Protein AF-A0A1H8WIX3-F1 (afdb_monomer)

Secondary structure (DSSP, 8-state):
--EEEEEEEEEETTEEEEEEEEEEEEEEEEESGGG-EEEEEEEEE---TT--SHHHHHHHHHHHHHHHHHHHHHHHH----S---HHHHHHHHHHHHHHHT-

Nearest PDB structures (foldseek):
  1jva-assembly1_A  TM=4.225E-01  e=2.138E-01  Saccharomyces cerevisiae
  1um2-assembly2_B  TM=3.196E-01  e=3.774E-01  Saccharomyces cerevisiae
  1jva-assembly2_B  TM=2.890E-01  e=4.561E-01  Saccharomyces cerevisiae
  7m30-assembly1_D  TM=4.919E-01  e=2.508E+00  Human betaherpesvirus 5
  5vod-assembly1_D  TM=4.509E-01  e=2.671E+00  Human herpesvirus 5 strain Merlin

Organism: NCBI:txid660520

Radius of gyration: 21.02 Å; Cα contacts (8 Å, |Δi|>4): 110; chains: 1; bounding box: 50×30×52 Å

Sequence (102 aa):
MSRDSARYDGELDGHSWTVEFPIYIDCTYQNGRYDDHGVARHGYAADAPFIDSSRDARYHYAKRFGIEASYRLSEQSIATTSTQNPVVRLLYVVVRLLLQNV

Solvent-accessible surface area (backbone atoms only — not comparable to full-atom values): 6216 Å² total; per-residue (Å²): 135,70,78,44,73,49,76,47,78,48,75,58,98,92,42,78,47,78,50,76,47,46,32,27,59,32,75,43,75,31,84,57,55,92,81,37,84,47,73,48,73,47,79,45,78,61,90,52,100,85,52,89,46,34,66,47,44,49,54,55,48,52,57,54,48,50,51,55,51,50,49,54,50,46,67,72,20,64,66,93,62,95,63,85,52,66,69,63,50,49,51,50,30,53,53,43,45,56,66,71,74,108

Foldseek 3Di:
DDFDKDWDWDADPNDIDIDIFTKAWDWDQPPCPVPDGGTDIDIATDDDPPCPHSVSSVVVVVVVVVVVVVVVLVVQLQDPDPDPDPVVSVVSSVVSSVVVVD

Mean predicted aligned error: 13.07 Å

Structure (mmCIF, N/CA/C/O backbone):
data_AF-A0A1H8WIX3-F1
#
_entry.id   AF-A0A1H8WIX3-F1
#
loop_
_atom_site.group_PDB
_atom_site.id
_atom_site.type_symbol
_atom_site.label_atom_id
_atom_site.label_alt_id
_atom_site.label_comp_id
_atom_site.label_asym_id
_atom_site.label_entity_id
_atom_site.label_seq_id
_atom_site.pdbx_PDB_ins_code
_atom_site.Cartn_x
_atom_site.Cartn_y
_atom_site.Cartn_z
_atom_site.occupancy
_atom_site.B_iso_or_equiv
_atom_site.auth_seq_id
_atom_site.auth_comp_id
_atom_site.auth_asym_id
_atom_site.auth_atom_id
_atom_site.pdbx_PDB_model_num
ATOM 1 N N . MET A 1 1 ? 8.548 -5.941 -20.953 1.00 46.47 1 MET A N 1
ATOM 2 C CA . MET A 1 1 ? 8.481 -5.600 -19.518 1.00 46.47 1 MET A CA 1
ATOM 3 C C . MET A 1 1 ? 9.634 -4.642 -19.260 1.00 46.47 1 MET A C 1
ATOM 5 O O . MET A 1 1 ? 10.767 -5.092 -19.336 1.00 46.47 1 MET A O 1
ATOM 9 N N . SER A 1 2 ? 9.378 -3.333 -19.141 1.00 54.53 2 SER A N 1
ATOM 10 C CA . SER A 1 2 ? 10.450 -2.342 -18.926 1.00 54.53 2 SER A CA 1
ATOM 11 C C . SER A 1 2 ? 10.698 -2.242 -17.428 1.00 54.53 2 SER A C 1
ATOM 13 O O . SER A 1 2 ? 9.834 -1.757 -16.698 1.00 54.53 2 SER A O 1
ATOM 15 N N . ARG A 1 3 ? 11.817 -2.798 -16.964 1.00 59.78 3 ARG A N 1
ATOM 16 C CA . ARG A 1 3 ? 12.361 -2.503 -15.639 1.00 59.78 3 ARG A CA 1
ATOM 17 C C . ARG A 1 3 ? 13.260 -1.295 -15.844 1.00 59.78 3 ARG A C 1
ATOM 19 O O . ARG A 1 3 ? 14.393 -1.455 -16.286 1.00 59.78 3 ARG A O 1
ATOM 26 N N . ASP A 1 4 ? 12.721 -0.114 -15.589 1.00 68.31 4 ASP A N 1
ATOM 27 C CA . ASP A 1 4 ? 13.489 1.121 -15.700 1.00 68.31 4 ASP A CA 1
ATOM 28 C C . ASP A 1 4 ? 14.138 1.401 -14.347 1.00 68.31 4 ASP A C 1
ATOM 30 O O . ASP A 1 4 ? 13.518 1.244 -13.297 1.00 68.31 4 ASP A O 1
ATOM 34 N N . SER A 1 5 ? 15.408 1.779 -14.346 1.00 72.81 5 SER A N 1
ATOM 35 C CA . SER A 1 5 ? 16.117 2.221 -13.146 1.00 72.81 5 SER A CA 1
ATOM 36 C C . SER A 1 5 ? 16.034 3.739 -13.057 1.00 72.81 5 SER A C 1
ATOM 38 O O . SER A 1 5 ? 16.441 4.431 -13.991 1.00 72.81 5 SER A O 1
ATOM 40 N N . ALA A 1 6 ? 15.522 4.262 -11.944 1.00 78.31 6 ALA A N 1
ATOM 41 C CA . ALA A 1 6 ? 15.613 5.685 -11.656 1.00 78.31 6 ALA A CA 1
ATOM 42 C C . ALA A 1 6 ? 16.850 5.969 -10.820 1.00 78.31 6 ALA A C 1
ATOM 44 O O . ALA A 1 6 ? 17.167 5.238 -9.882 1.00 78.31 6 ALA A O 1
ATOM 45 N N . ARG A 1 7 ? 17.509 7.070 -11.166 1.00 83.06 7 ARG A N 1
ATOM 46 C CA . ARG A 1 7 ? 18.612 7.648 -10.416 1.00 83.06 7 ARG A CA 1
ATOM 47 C C . ARG A 1 7 ? 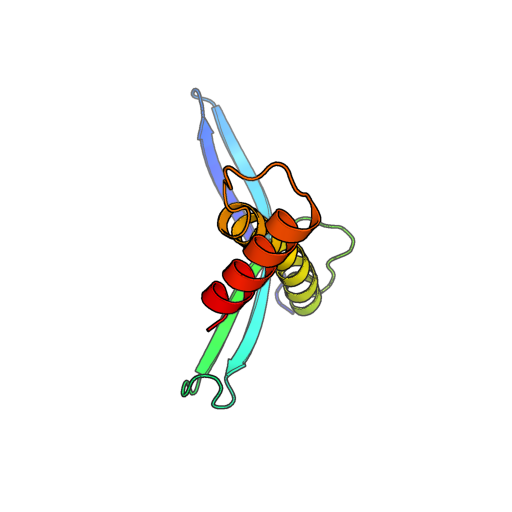18.134 8.947 -9.786 1.00 83.06 7 ARG A C 1
ATOM 49 O O . ARG A 1 7 ? 17.557 9.786 -10.476 1.00 83.06 7 ARG A O 1
ATOM 56 N N . TYR A 1 8 ? 18.369 9.094 -8.491 1.00 78.50 8 TYR A N 1
ATOM 57 C CA . TYR A 1 8 ? 18.104 10.316 -7.751 1.00 78.50 8 TYR A CA 1
ATOM 58 C C . TYR A 1 8 ? 19.399 10.803 -7.110 1.00 78.50 8 TYR A C 1
ATOM 60 O O . TYR A 1 8 ? 20.040 10.060 -6.366 1.00 78.50 8 TYR A O 1
ATOM 68 N N . ASP A 1 9 ? 19.766 12.045 -7.399 1.00 87.12 9 ASP A N 1
ATOM 69 C CA . ASP A 1 9 ? 20.897 12.721 -6.776 1.00 87.12 9 ASP A CA 1
ATOM 70 C C . ASP A 1 9 ? 20.350 13.695 -5.721 1.00 87.12 9 ASP A C 1
ATOM 72 O O . ASP A 1 9 ? 19.481 14.520 -6.010 1.00 87.12 9 ASP A O 1
ATOM 76 N N . GLY A 1 10 ? 20.824 13.570 -4.483 1.00 82.56 10 GLY A N 1
ATOM 77 C CA . GLY A 1 10 ? 20.451 14.423 -3.360 1.00 82.56 10 GLY A CA 1
ATOM 78 C C . GLY A 1 10 ? 21.677 15.010 -2.668 1.00 82.56 10 GLY A C 1
ATOM 79 O O . GLY A 1 10 ? 22.779 14.473 -2.757 1.00 82.56 10 GLY A O 1
ATOM 80 N N . GLU A 1 11 ? 21.478 16.106 -1.944 1.00 83.44 11 GLU A N 1
ATOM 81 C CA . GLU A 1 11 ? 22.493 16.706 -1.078 1.00 83.44 11 GLU A CA 1
ATOM 82 C C . GLU A 1 11 ? 21.898 16.867 0.322 1.00 83.44 11 GLU A C 1
ATOM 84 O O . GLU A 1 11 ? 20.803 17.409 0.481 1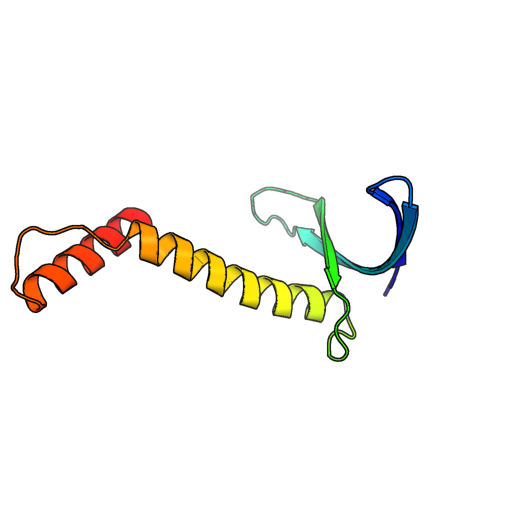.00 83.44 11 GLU A O 1
ATOM 89 N N . LEU A 1 12 ? 22.583 16.329 1.328 1.00 74.81 12 LEU A N 1
ATOM 90 C CA . LEU A 1 12 ? 22.195 16.411 2.736 1.00 74.81 12 LEU A CA 1
ATOM 91 C C . LEU A 1 12 ? 23.458 16.673 3.555 1.00 74.81 12 LEU A C 1
ATOM 93 O O . LEU A 1 12 ? 24.454 15.971 3.400 1.00 74.81 12 LEU A O 1
ATOM 97 N N . ASP A 1 13 ? 23.431 17.721 4.380 1.00 76.94 13 ASP A N 1
ATOM 98 C CA . ASP A 1 13 ? 24.556 18.162 5.218 1.00 76.94 13 ASP A CA 1
ATOM 99 C C . ASP A 1 13 ? 25.890 18.345 4.459 1.00 76.94 13 ASP A C 1
ATOM 101 O O . ASP A 1 13 ? 26.960 17.999 4.954 1.00 76.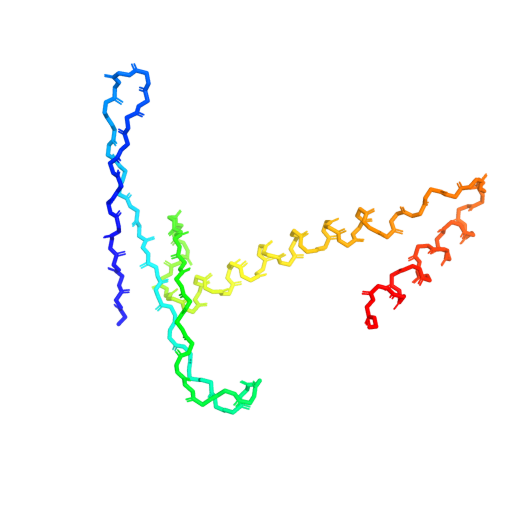94 13 ASP A O 1
ATOM 105 N N . GLY A 1 14 ? 25.839 18.883 3.233 1.00 83.12 14 GLY A N 1
ATOM 106 C CA . GLY A 1 14 ? 27.024 19.128 2.395 1.00 83.12 14 GLY A CA 1
ATOM 107 C C . GLY A 1 14 ? 27.638 17.870 1.770 1.00 83.12 14 GLY A C 1
ATOM 108 O O . GLY A 1 14 ? 28.679 17.948 1.116 1.00 83.12 14 GLY A O 1
ATOM 109 N N . HIS A 1 15 ? 26.996 16.713 1.942 1.00 75.12 15 HIS A N 1
ATOM 110 C CA . HIS A 1 15 ? 27.360 15.468 1.284 1.00 75.12 15 HIS A CA 1
ATOM 111 C C . HIS A 1 15 ? 26.382 15.161 0.149 1.00 75.12 15 HIS A C 1
ATOM 113 O O . HIS A 1 15 ? 25.168 15.062 0.352 1.00 75.12 15 HIS A O 1
ATOM 119 N N . SER A 1 16 ? 26.925 14.987 -1.057 1.00 82.69 16 SER A N 1
ATOM 120 C CA . SER A 1 16 ? 26.167 14.503 -2.204 1.00 82.69 16 SER A CA 1
ATOM 121 C C . SER A 1 16 ? 26.047 12.983 -2.156 1.00 82.69 16 SER A C 1
ATOM 123 O O . SER A 1 16 ? 27.008 12.260 -1.881 1.00 82.69 16 SER A O 1
ATOM 125 N N . TRP A 1 17 ? 24.842 12.491 -2.414 1.00 81.56 17 TRP A N 1
ATOM 126 C CA . TRP A 1 17 ? 24.528 11.072 -2.446 1.00 81.56 17 TRP A CA 1
ATOM 127 C C . TRP A 1 17 ? 23.658 10.776 -3.663 1.00 81.56 17 TRP A C 1
ATOM 129 O O . TRP A 1 17 ? 22.702 11.489 -3.963 1.00 81.56 17 TRP A O 1
ATOM 139 N N . THR A 1 18 ? 24.012 9.710 -4.371 1.00 86.25 18 THR A N 1
ATOM 140 C CA . THR A 1 18 ? 23.239 9.178 -5.492 1.00 86.25 18 THR A CA 1
ATOM 141 C C . THR A 1 18 ? 22.597 7.875 -5.048 1.00 86.25 18 THR A C 1
ATOM 143 O O . THR A 1 18 ? 23.285 6.993 -4.533 1.00 86.25 18 THR A O 1
ATOM 146 N N . VAL A 1 19 ? 21.298 7.726 -5.293 1.00 82.81 19 VAL A N 1
ATOM 147 C CA . VAL A 1 19 ? 20.572 6.472 -5.083 1.00 82.81 19 VAL A CA 1
ATOM 148 C C . VAL A 1 19 ? 19.971 6.014 -6.402 1.00 82.81 19 VAL A C 1
ATOM 150 O O . VAL A 1 19 ? 19.277 6.774 -7.078 1.00 82.81 19 VAL A O 1
ATOM 153 N N . GLU A 1 20 ? 20.219 4.756 -6.752 1.00 83.62 20 GLU A N 1
ATOM 154 C CA . GLU A 1 20 ? 19.575 4.085 -7.877 1.00 83.62 20 GLU A CA 1
ATOM 155 C C . GLU A 1 20 ? 18.607 3.028 -7.356 1.00 83.62 20 GLU A C 1
ATOM 157 O O . GLU A 1 20 ? 18.945 2.249 -6.464 1.00 83.62 20 GLU A O 1
ATOM 162 N N . PHE A 1 21 ? 17.393 3.001 -7.901 1.00 81.12 21 PHE A N 1
ATOM 163 C CA . PHE A 1 21 ? 16.394 2.003 -7.533 1.00 81.12 21 PHE A CA 1
ATOM 164 C C . PHE A 1 21 ? 15.532 1.595 -8.734 1.00 81.12 21 PHE A C 1
ATOM 166 O O . PHE A 1 21 ? 15.279 2.399 -9.639 1.00 81.12 21 PHE A O 1
ATOM 173 N N . PRO A 1 22 ? 15.065 0.334 -8.769 1.00 80.62 22 PRO A N 1
ATOM 174 C CA . PRO A 1 22 ? 14.200 -0.145 -9.836 1.00 80.62 22 PRO A CA 1
ATOM 175 C C . PRO A 1 22 ? 12.790 0.454 -9.730 1.00 80.62 22 PRO A C 1
ATOM 177 O O . PRO A 1 22 ? 12.179 0.495 -8.656 1.00 80.62 22 PRO A O 1
ATOM 180 N N . ILE A 1 23 ? 12.255 0.860 -10.879 1.00 79.69 23 ILE A N 1
ATOM 181 C CA . ILE A 1 23 ? 10.871 1.276 -11.081 1.00 79.69 23 ILE A CA 1
ATOM 182 C C . ILE A 1 23 ? 10.171 0.273 -11.999 1.00 79.69 23 ILE A C 1
ATOM 184 O O . ILE A 1 23 ? 10.649 -0.097 -13.073 1.00 79.69 23 ILE A O 1
ATOM 188 N N . TYR A 1 24 ? 8.979 -0.126 -11.577 1.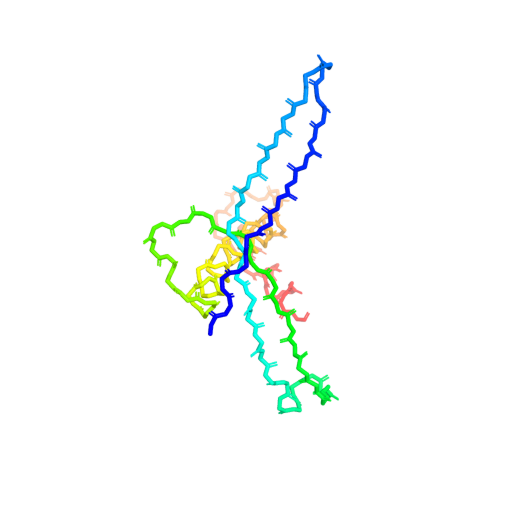00 80.94 24 TYR A N 1
ATOM 189 C CA . TYR A 1 24 ? 8.057 -0.957 -12.328 1.00 80.94 24 TYR A CA 1
ATOM 190 C C . TYR A 1 24 ? 6.875 -0.113 -12.793 1.00 80.94 24 TYR A C 1
ATOM 192 O O . TYR A 1 24 ? 6.168 0.471 -11.974 1.00 80.94 24 TYR A O 1
ATOM 200 N N . ILE A 1 25 ? 6.630 -0.068 -14.101 1.00 77.38 25 ILE A N 1
ATOM 201 C CA . ILE A 1 25 ? 5.480 0.643 -14.670 1.00 77.38 25 ILE A CA 1
ATOM 202 C C . ILE A 1 25 ? 4.433 -0.390 -15.096 1.00 77.38 25 ILE A C 1
ATOM 204 O O . ILE A 1 25 ? 4.657 -1.182 -16.013 1.00 77.38 25 ILE A O 1
ATOM 208 N N . ASP A 1 26 ? 3.291 -0.399 -14.410 1.00 77.75 26 ASP A N 1
ATOM 209 C CA . ASP A 1 26 ? 2.110 -1.164 -14.808 1.00 77.75 26 ASP A CA 1
ATOM 210 C C . ASP A 1 26 ? 1.227 -0.304 -15.717 1.00 77.75 26 ASP A C 1
ATOM 212 O O . ASP A 1 26 ? 0.718 0.743 -15.311 1.00 77.75 26 ASP A O 1
ATOM 216 N N . CYS A 1 27 ? 1.042 -0.752 -16.956 1.00 73.88 27 CYS A N 1
ATOM 217 C CA . CYS A 1 27 ? 0.139 -0.129 -17.917 1.00 73.88 27 CYS A CA 1
ATOM 218 C C . CYS A 1 27 ? -1.142 -0.960 -17.978 1.00 73.88 27 CYS A C 1
ATOM 220 O O . CYS A 1 27 ? -1.156 -2.045 -18.558 1.00 73.88 27 CYS A O 1
ATOM 222 N N . THR A 1 28 ? -2.226 -0.451 -17.400 1.00 70.31 28 THR A N 1
ATOM 223 C CA . THR A 1 28 ? -3.540 -1.096 -17.460 1.00 70.31 28 THR A CA 1
ATOM 224 C C . THR A 1 28 ? -4.447 -0.344 -18.418 1.00 70.31 28 THR A C 1
ATOM 226 O O . THR A 1 28 ? -4.636 0.863 -18.292 1.00 70.31 28 THR A O 1
ATOM 229 N N . TYR A 1 29 ? -5.044 -1.064 -19.366 1.00 65.62 29 TYR A N 1
ATOM 230 C CA . TYR A 1 29 ? -6.071 -0.495 -20.231 1.00 65.62 29 TYR A CA 1
ATOM 231 C C . TYR A 1 29 ? -7.340 -0.233 -19.408 1.00 65.62 29 TYR A C 1
ATOM 233 O O . TYR A 1 29 ? -7.908 -1.160 -18.820 1.00 65.62 29 TYR A O 1
ATOM 241 N N . GLN A 1 30 ? -7.776 1.023 -19.344 1.00 59.19 30 GLN A N 1
ATOM 242 C CA . GLN A 1 30 ? -9.047 1.412 -18.744 1.00 59.19 30 GLN A CA 1
ATOM 243 C C . GLN A 1 30 ? -10.132 1.089 -19.771 1.00 59.19 30 GLN A C 1
ATOM 245 O O . GLN A 1 30 ? -10.470 1.887 -20.636 1.00 59.19 30 GLN A O 1
ATOM 250 N N . ASN A 1 31 ? -10.609 -0.155 -19.748 1.00 62.16 31 ASN A N 1
ATOM 251 C CA . ASN A 1 31 ? -11.654 -0.658 -20.637 1.00 62.16 31 ASN A CA 1
ATOM 252 C C . ASN A 1 31 ? -13.034 -0.090 -20.238 1.00 62.16 31 ASN A C 1
ATOM 254 O O . ASN A 1 31 ? -13.897 -0.837 -19.783 1.00 62.16 31 ASN A O 1
ATOM 258 N N . GLY A 1 32 ? -13.194 1.238 -20.288 1.00 57.50 32 GLY A N 1
ATOM 259 C CA . GLY A 1 32 ? -14.397 1.954 -19.841 1.00 57.50 32 GLY A CA 1
ATOM 260 C C . GLY A 1 32 ? -14.595 1.966 -18.320 1.00 57.50 32 GLY A C 1
ATOM 261 O O . GLY A 1 32 ? -15.690 2.222 -17.825 1.00 57.50 32 GLY A O 1
ATOM 262 N N . ARG A 1 33 ? -13.552 1.647 -17.543 1.00 56.31 33 ARG A N 1
ATOM 263 C CA . ARG A 1 33 ? -13.623 1.678 -16.076 1.00 56.31 33 ARG A CA 1
ATOM 264 C C . ARG A 1 33 ? -13.507 3.133 -15.613 1.00 56.31 33 ARG A C 1
ATOM 266 O O . ARG A 1 33 ? -12.572 3.810 -16.020 1.00 56.31 33 ARG A O 1
ATOM 273 N N . TYR A 1 34 ? -14.432 3.579 -14.759 1.00 57.28 34 TYR A N 1
ATOM 274 C CA . TYR A 1 34 ? -14.564 4.984 -14.329 1.00 57.28 34 TYR A CA 1
ATOM 275 C C . TYR A 1 34 ? -14.852 5.976 -15.472 1.00 57.28 34 TYR A C 1
ATOM 277 O O . TYR A 1 34 ? -14.426 7.122 -15.400 1.00 57.28 34 TYR A O 1
ATOM 285 N N . ASP A 1 35 ? -15.567 5.535 -16.516 1.00 58.94 35 ASP A N 1
ATOM 286 C CA . ASP A 1 35 ? -15.922 6.342 -17.703 1.00 58.94 35 ASP A CA 1
ATOM 287 C C . ASP A 1 35 ? -14.722 6.857 -18.524 1.00 58.94 35 ASP A C 1
ATOM 289 O O . ASP A 1 35 ? -14.871 7.640 -19.464 1.00 58.94 35 ASP A O 1
ATOM 293 N N . ASP A 1 36 ? -13.519 6.371 -18.214 1.00 61.00 36 ASP A N 1
ATOM 294 C CA . ASP A 1 36 ? -12.281 6.815 -18.836 1.00 61.00 36 ASP A CA 1
ATOM 295 C C . ASP A 1 36 ? -11.806 5.795 -19.882 1.00 61.00 36 ASP A C 1
ATOM 297 O O . ASP A 1 36 ? -11.705 4.591 -19.620 1.00 61.00 36 ASP A O 1
ATOM 301 N N . HIS A 1 37 ? -11.527 6.282 -21.090 1.00 59.97 37 HIS A N 1
ATOM 302 C CA . HIS A 1 37 ? -11.112 5.478 -22.239 1.00 59.97 37 HIS A CA 1
ATOM 303 C C . HIS A 1 37 ? -9.637 5.767 -22.523 1.00 59.97 37 HIS A C 1
ATOM 305 O O . HIS A 1 37 ? -9.291 6.598 -23.362 1.00 59.97 37 HIS A O 1
ATOM 311 N N . GLY A 1 38 ? -8.748 5.102 -21.786 1.00 69.31 38 GLY A N 1
ATOM 312 C CA . GLY A 1 38 ? -7.317 5.387 -21.845 1.00 69.31 38 GLY A CA 1
ATOM 313 C C . GLY A 1 38 ? -6.443 4.320 -21.196 1.00 69.31 38 GLY A C 1
ATOM 314 O O . GLY A 1 38 ? -6.917 3.304 -20.697 1.00 69.31 38 GLY A O 1
ATOM 315 N N . VAL A 1 39 ? -5.129 4.535 -21.207 1.00 68.81 39 VAL A N 1
ATOM 316 C CA . VAL A 1 39 ? -4.173 3.662 -20.512 1.00 68.81 39 VAL A CA 1
ATOM 317 C C . VAL A 1 39 ? -3.827 4.298 -19.172 1.00 68.81 39 VAL A C 1
ATOM 319 O O . VAL A 1 39 ? -3.162 5.332 -19.138 1.00 68.81 39 VAL A O 1
ATOM 322 N N . ALA A 1 40 ? -4.226 3.66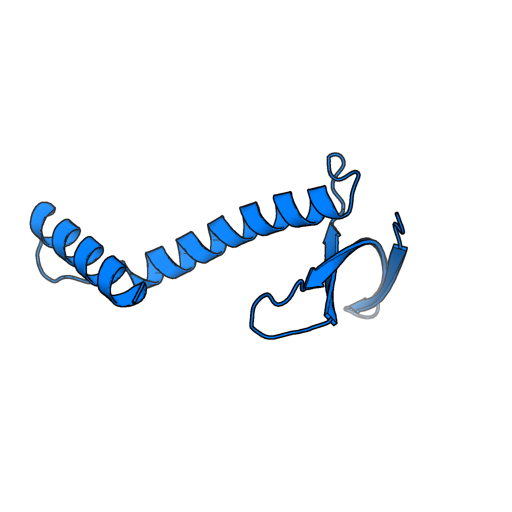4 -18.071 1.00 73.38 40 ALA A N 1
ATOM 323 C CA . ALA A 1 40 ? -3.735 4.022 -16.749 1.00 73.38 40 ALA A CA 1
ATOM 324 C C . ALA A 1 40 ? -2.296 3.516 -16.599 1.00 73.38 40 ALA A C 1
ATOM 326 O O . ALA A 1 40 ? -2.022 2.327 -16.785 1.00 73.38 40 ALA A O 1
ATOM 327 N N . ARG A 1 41 ? -1.372 4.423 -16.277 1.00 75.06 41 ARG A N 1
ATOM 328 C CA . ARG A 1 41 ? 0.031 4.098 -15.999 1.00 75.06 41 ARG A CA 1
ATOM 329 C C . ARG A 1 41 ? 0.277 4.260 -14.506 1.00 75.06 41 ARG A C 1
ATOM 331 O O . ARG A 1 41 ? 0.183 5.367 -13.984 1.00 75.06 41 ARG A O 1
ATOM 338 N N . HIS A 1 42 ? 0.591 3.167 -13.827 1.00 77.50 42 HIS A N 1
ATOM 339 C CA . HIS A 1 42 ? 0.934 3.165 -12.410 1.00 77.50 42 HIS A CA 1
ATOM 340 C C . HIS A 1 42 ? 2.418 2.834 -12.251 1.00 77.50 42 HIS A C 1
ATOM 342 O O . HIS A 1 42 ? 2.858 1.752 -12.632 1.00 77.50 42 HIS A O 1
ATOM 348 N N . GLY A 1 43 ? 3.193 3.780 -11.720 1.00 78.25 43 GLY A N 1
ATOM 349 C CA . GLY A 1 43 ? 4.605 3.580 -11.401 1.00 78.25 43 GLY A CA 1
ATOM 350 C C . GLY A 1 43 ? 4.782 3.099 -9.962 1.00 78.25 43 GLY A C 1
ATOM 351 O O . GLY A 1 43 ? 4.210 3.680 -9.042 1.00 78.25 43 GLY A O 1
ATOM 352 N N . TYR A 1 44 ? 5.590 2.062 -9.768 1.00 76.88 44 TYR A N 1
ATOM 353 C CA . TYR A 1 44 ? 5.922 1.489 -8.468 1.00 76.88 44 T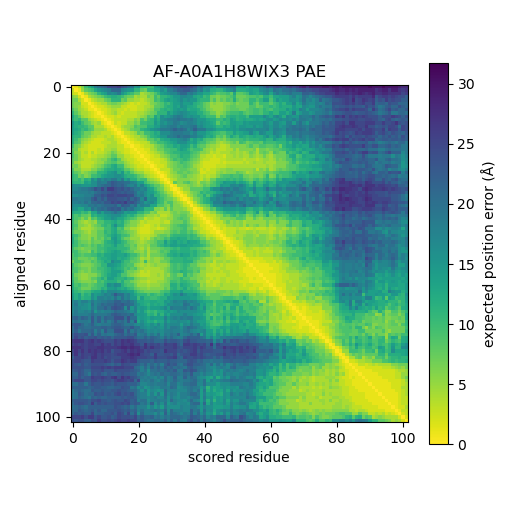YR A CA 1
ATOM 354 C C . TYR A 1 44 ? 7.441 1.415 -8.313 1.00 76.88 44 TYR A C 1
ATOM 356 O O . TYR A 1 44 ? 8.104 0.709 -9.067 1.00 76.88 44 TYR A O 1
ATOM 364 N N . ALA A 1 45 ? 7.995 2.113 -7.324 1.00 78.88 45 ALA A N 1
ATOM 365 C CA . ALA A 1 45 ? 9.394 1.970 -6.929 1.00 78.88 45 ALA A CA 1
ATOM 366 C C . ALA A 1 45 ? 9.490 0.936 -5.801 1.00 78.88 45 ALA A C 1
ATOM 368 O O . ALA A 1 45 ? 8.883 1.124 -4.742 1.00 78.88 45 ALA A O 1
ATOM 369 N N . ALA A 1 46 ? 10.198 -0.169 -6.030 1.00 75.25 46 ALA A N 1
ATOM 370 C CA . ALA A 1 46 ? 10.342 -1.220 -5.027 1.00 75.25 46 ALA A CA 1
ATOM 371 C C . ALA A 1 46 ? 11.613 -2.043 -5.255 1.00 75.25 46 ALA A C 1
ATOM 373 O O . ALA A 1 46 ? 11.735 -2.724 -6.267 1.00 75.25 46 ALA A O 1
ATOM 374 N N . ASP A 1 47 ? 12.527 -2.033 -4.290 1.00 76.81 47 ASP A N 1
ATOM 375 C CA . ASP A 1 47 ? 13.675 -2.937 -4.278 1.00 76.81 47 ASP A CA 1
ATOM 376 C C . ASP A 1 47 ? 13.348 -4.158 -3.411 1.00 76.81 47 ASP A C 1
ATOM 378 O O . ASP A 1 47 ? 13.487 -4.137 -2.187 1.00 76.81 47 ASP A O 1
ATOM 382 N N . ALA A 1 48 ? 12.778 -5.191 -4.034 1.00 76.50 48 ALA A N 1
ATOM 383 C CA . ALA A 1 48 ? 12.395 -6.417 -3.348 1.00 76.50 48 ALA A CA 1
ATOM 384 C C . ALA A 1 48 ? 12.683 -7.649 -4.221 1.00 76.50 48 ALA A C 1
ATOM 386 O O . ALA A 1 48 ? 12.274 -7.674 -5.383 1.00 76.50 48 ALA A O 1
ATOM 387 N N . PRO A 1 49 ? 13.312 -8.704 -3.665 1.00 76.50 49 PRO A N 1
ATOM 388 C CA . PRO A 1 49 ? 13.749 -9.878 -4.425 1.00 76.50 49 PRO A CA 1
ATOM 389 C C . PRO A 1 49 ? 12.602 -10.781 -4.902 1.00 76.50 49 PRO A C 1
ATOM 391 O O . PRO A 1 49 ? 12.847 -11.731 -5.629 1.00 76.50 49 PRO A O 1
ATOM 394 N N . PHE A 1 50 ? 11.367 -10.515 -4.469 1.00 78.06 50 PHE A N 1
ATOM 395 C CA . PHE A 1 50 ? 10.162 -11.265 -4.843 1.00 78.06 50 PHE A CA 1
ATOM 396 C C . PHE A 1 50 ? 9.270 -10.510 -5.845 1.00 78.06 50 PHE A C 1
ATOM 398 O O . PHE A 1 50 ? 8.153 -10.944 -6.117 1.00 78.06 50 PHE A O 1
ATOM 405 N N . ILE A 1 51 ? 9.714 -9.350 -6.342 1.00 79.62 51 ILE A N 1
ATOM 406 C CA . ILE A 1 51 ? 8.992 -8.577 -7.356 1.00 79.62 51 ILE A CA 1
ATOM 407 C C . ILE A 1 51 ? 9.694 -8.784 -8.694 1.00 79.62 51 ILE A C 1
ATOM 409 O O . ILE A 1 51 ? 10.695 -8.133 -8.984 1.00 79.62 51 ILE A O 1
ATOM 413 N N . ASP A 1 52 ? 9.135 -9.670 -9.514 1.00 77.69 52 ASP A N 1
ATOM 414 C CA . ASP A 1 52 ? 9.692 -10.000 -10.829 1.00 77.69 52 ASP A CA 1
ATOM 415 C C . ASP A 1 52 ? 8.957 -9.296 -11.979 1.00 77.69 52 ASP A C 1
ATOM 417 O O . ASP A 1 52 ? 9.508 -9.139 -13.069 1.00 77.69 52 ASP A O 1
ATOM 421 N N . SER A 1 53 ? 7.725 -8.824 -11.750 1.00 79.62 53 SER A N 1
ATOM 422 C CA . SER A 1 53 ? 6.915 -8.131 -12.756 1.00 79.62 53 SER A CA 1
ATOM 423 C C . SER A 1 53 ? 6.220 -6.876 -12.221 1.00 79.62 53 SER A C 1
ATOM 425 O O . SER A 1 53 ? 5.992 -6.713 -11.022 1.00 79.62 53 SER A O 1
ATOM 427 N N . SER A 1 54 ? 5.805 -5.985 -13.128 1.00 75.62 54 SER A N 1
ATOM 428 C CA . SER A 1 54 ? 5.001 -4.806 -12.773 1.00 75.62 54 SER A CA 1
ATOM 429 C C . SER A 1 54 ? 3.638 -5.161 -12.173 1.00 75.62 54 SER A C 1
ATOM 431 O O . SER A 1 54 ? 3.116 -4.422 -11.336 1.00 75.62 54 SER A O 1
ATOM 433 N N . ARG A 1 55 ? 3.085 -6.323 -12.535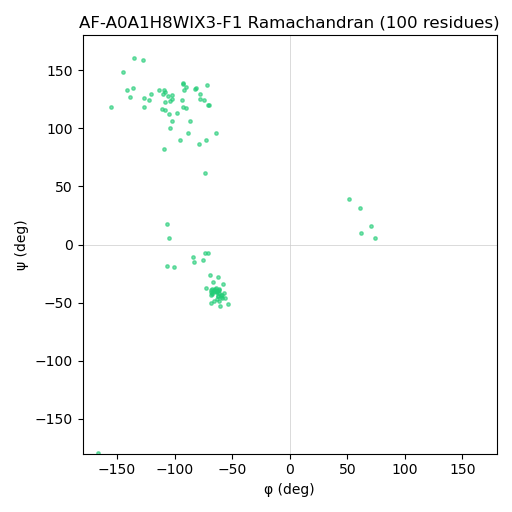 1.00 75.88 55 ARG A N 1
ATOM 434 C CA . ARG A 1 55 ? 1.838 -6.837 -11.964 1.00 75.88 55 ARG A CA 1
ATOM 435 C C . ARG A 1 55 ? 2.037 -7.328 -10.530 1.00 75.88 55 ARG A C 1
ATOM 437 O O . ARG A 1 55 ? 1.175 -7.076 -9.689 1.00 75.88 55 ARG A O 1
ATOM 444 N N . ASP A 1 56 ? 3.179 -7.952 -10.241 1.00 79.12 56 ASP A N 1
ATOM 445 C CA . ASP A 1 56 ? 3.552 -8.352 -8.879 1.00 79.12 56 ASP A CA 1
ATOM 446 C C . ASP A 1 56 ? 3.812 -7.121 -8.015 1.00 79.12 56 ASP A C 1
ATOM 448 O O . ASP A 1 56 ? 3.291 -7.033 -6.902 1.00 79.12 56 ASP A O 1
ATOM 452 N N . ALA A 1 57 ? 4.514 -6.119 -8.558 1.00 80.31 57 ALA A N 1
ATOM 453 C CA . ALA A 1 57 ? 4.712 -4.835 -7.892 1.00 80.31 57 ALA A CA 1
ATOM 454 C C . ALA A 1 57 ? 3.363 -4.228 -7.488 1.00 80.31 57 ALA A C 1
ATOM 456 O O . ALA A 1 57 ? 3.145 -3.937 -6.314 1.00 80.31 57 ALA A O 1
ATOM 457 N N . ARG A 1 58 ? 2.409 -4.144 -8.424 1.00 78.00 58 ARG A N 1
ATOM 458 C CA . ARG A 1 58 ? 1.048 -3.674 -8.146 1.00 78.00 58 ARG A CA 1
ATOM 459 C C . ARG A 1 58 ? 0.328 -4.513 -7.091 1.00 78.00 58 ARG A C 1
ATOM 461 O O . ARG A 1 58 ? -0.304 -3.943 -6.204 1.00 78.00 58 ARG A O 1
ATOM 468 N N . TYR A 1 59 ? 0.388 -5.840 -7.178 1.00 80.56 59 TYR A N 1
ATOM 469 C CA . TYR A 1 59 ? -0.277 -6.738 -6.231 1.00 80.56 59 TYR A CA 1
ATOM 470 C C . TYR A 1 59 ? 0.257 -6.554 -4.803 1.00 80.56 59 TYR A C 1
ATOM 472 O O . TYR A 1 59 ? -0.517 -6.361 -3.860 1.00 80.56 59 TYR A O 1
ATOM 480 N N . HIS A 1 60 ? 1.581 -6.541 -4.640 1.00 80.06 60 HIS A N 1
ATOM 481 C CA . HIS A 1 60 ? 2.226 -6.347 -3.345 1.00 80.06 60 HIS A CA 1
ATOM 482 C C . HIS A 1 60 ? 2.009 -4.932 -2.797 1.00 80.06 60 HIS A C 1
ATOM 484 O O . HIS A 1 60 ? 1.748 -4.770 -1.601 1.00 80.06 60 HIS A O 1
ATOM 490 N N . TYR A 1 61 ? 2.033 -3.913 -3.660 1.00 74.88 61 TYR A N 1
ATOM 491 C CA . TYR A 1 61 ? 1.768 -2.531 -3.264 1.00 74.88 61 TYR A CA 1
ATOM 492 C C . TYR A 1 61 ? 0.309 -2.329 -2.836 1.00 74.88 61 TYR A C 1
ATOM 494 O O . TYR A 1 61 ? 0.053 -1.708 -1.806 1.00 74.88 61 TYR A O 1
ATOM 502 N N . ALA A 1 62 ? -0.654 -2.919 -3.553 1.00 73.06 62 ALA A N 1
ATOM 503 C CA . ALA A 1 62 ? -2.069 -2.884 -3.181 1.00 73.06 62 ALA A CA 1
ATOM 504 C C . ALA A 1 62 ? -2.320 -3.561 -1.824 1.00 73.06 62 ALA A C 1
ATOM 506 O O . ALA A 1 62 ? -3.074 -3.042 -1.001 1.00 73.06 62 ALA A O 1
ATOM 507 N N . LYS A 1 63 ? -1.638 -4.681 -1.548 1.00 75.25 63 LYS A N 1
ATOM 508 C CA . LYS A 1 63 ? -1.723 -5.367 -0.251 1.00 75.25 63 LYS A CA 1
ATOM 509 C C . LYS A 1 63 ? -1.181 -4.505 0.895 1.00 75.25 63 LYS A C 1
ATOM 511 O O . LYS A 1 63 ? -1.788 -4.468 1.962 1.00 75.25 63 LYS A O 1
ATO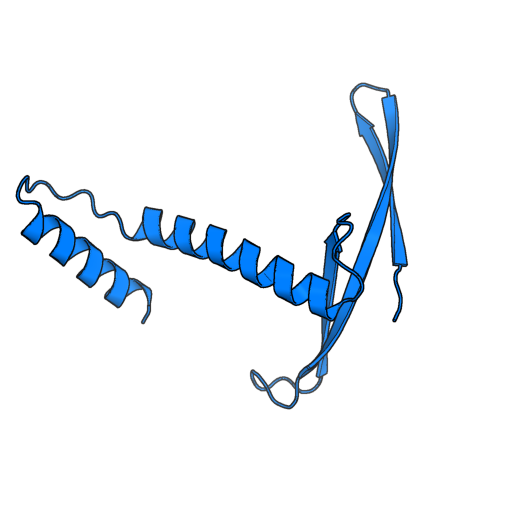M 516 N N . ARG A 1 64 ? -0.081 -3.774 0.673 1.00 71.44 64 ARG A N 1
ATOM 517 C CA . ARG A 1 64 ? 0.477 -2.827 1.655 1.00 71.44 64 ARG A CA 1
ATOM 518 C C . ARG A 1 64 ? -0.427 -1.608 1.856 1.00 71.44 64 ARG A C 1
ATOM 520 O O . ARG A 1 64 ? -0.647 -1.206 2.995 1.00 71.44 64 ARG A O 1
ATOM 527 N N . PHE A 1 65 ? -1.003 -1.073 0.781 1.00 66.06 65 PHE A N 1
ATOM 528 C CA . PHE A 1 65 ? -1.971 0.022 0.867 1.00 66.06 65 PHE A CA 1
ATOM 529 C C . PHE A 1 65 ? -3.215 -0.384 1.665 1.00 66.06 65 PHE A C 1
ATOM 531 O O . PHE A 1 65 ? -3.711 0.400 2.467 1.00 66.06 65 PHE A O 1
ATOM 538 N N . GLY A 1 66 ? -3.679 -1.630 1.517 1.00 65.44 66 GLY A N 1
ATOM 539 C CA . GLY A 1 66 ? -4.785 -2.174 2.308 1.00 65.44 66 GLY A CA 1
ATOM 540 C C . GLY A 1 66 ? -4.533 -2.137 3.818 1.00 65.44 66 GLY A C 1
ATOM 541 O O . GLY A 1 66 ? -5.463 -1.892 4.584 1.00 65.44 66 GLY A O 1
ATOM 542 N N . ILE A 1 67 ? -3.281 -2.308 4.254 1.00 67.12 67 ILE A N 1
ATOM 543 C CA . ILE A 1 67 ? -2.902 -2.209 5.670 1.00 67.12 67 ILE A CA 1
ATOM 544 C C . ILE A 1 67 ? -3.028 -0.762 6.153 1.00 67.12 67 ILE A C 1
ATOM 546 O O . ILE A 1 67 ? -3.705 -0.514 7.144 1.00 67.12 67 ILE A O 1
ATOM 550 N N . GLU A 1 68 ? -2.451 0.207 5.439 1.00 72.38 68 GLU A N 1
ATOM 551 C CA . GLU A 1 68 ? -2.586 1.629 5.793 1.00 72.38 68 GLU A CA 1
ATOM 552 C C . GLU A 1 68 ? -4.035 2.117 5.744 1.00 72.38 68 GLU A C 1
ATOM 554 O O . GLU A 1 68 ? -4.461 2.868 6.617 1.00 72.38 68 GLU A O 1
ATOM 559 N N . ALA A 1 69 ? -4.805 1.685 4.745 1.00 68.62 69 ALA A N 1
ATOM 560 C CA . ALA A 1 69 ? -6.225 1.993 4.652 1.00 68.62 69 ALA A CA 1
ATOM 561 C C . ALA A 1 69 ? -6.991 1.421 5.853 1.00 68.62 69 ALA A C 1
ATOM 563 O O . ALA A 1 69 ? -7.807 2.123 6.443 1.00 68.62 69 ALA A O 1
ATOM 564 N N . SER A 1 70 ? -6.671 0.192 6.272 1.00 65.38 70 SER A N 1
ATOM 565 C CA . SER A 1 70 ? -7.250 -0.428 7.469 1.00 65.38 70 SER A CA 1
ATOM 566 C C . SER A 1 70 ? -6.850 0.306 8.751 1.00 65.38 70 SER A C 1
ATOM 568 O O . SER A 1 70 ? -7.689 0.475 9.630 1.00 65.38 70 SER A O 1
ATOM 570 N N . TYR A 1 71 ? -5.608 0.792 8.859 1.00 68.56 71 TYR A N 1
ATOM 571 C CA . TYR A 1 71 ? -5.168 1.617 9.990 1.00 68.56 71 TYR A CA 1
ATOM 572 C C . TYR A 1 71 ? -5.884 2.967 10.030 1.00 68.56 71 TYR A C 1
ATOM 574 O O . TYR A 1 71 ? -6.439 3.315 11.067 1.00 68.56 71 TYR A O 1
ATOM 582 N N . ARG A 1 72 ? -5.952 3.694 8.906 1.00 74.12 72 ARG A N 1
ATOM 583 C CA . ARG A 1 72 ? -6.699 4.960 8.819 1.00 74.12 72 ARG A CA 1
ATOM 584 C C . ARG A 1 72 ? -8.171 4.751 9.164 1.00 74.12 72 ARG A C 1
ATOM 586 O O . ARG A 1 72 ? -8.729 5.527 9.931 1.00 74.12 72 ARG A O 1
ATOM 593 N N . LEU A 1 73 ? -8.785 3.685 8.650 1.00 73.44 73 LEU A N 1
ATOM 594 C CA . LEU A 1 73 ? -10.168 3.334 8.964 1.00 73.44 73 LEU A CA 1
ATOM 595 C C . LEU A 1 73 ? -10.332 2.955 10.441 1.00 73.44 73 LEU A C 1
ATOM 597 O O . LEU A 1 73 ? -11.305 3.356 11.063 1.00 73.44 73 LEU A O 1
ATOM 601 N N . SER A 1 74 ? -9.384 2.229 11.035 1.00 70.06 74 SER A N 1
ATOM 602 C CA . SER A 1 74 ? -9.363 1.900 12.467 1.00 70.06 74 SER A CA 1
ATOM 603 C C . SER A 1 74 ? -9.293 3.159 13.332 1.00 70.06 74 SER A C 1
ATOM 605 O O . SER A 1 74 ? -10.148 3.368 14.187 1.00 70.06 74 SER A O 1
ATOM 607 N N . GLU A 1 75 ? -8.323 4.039 13.090 1.00 73.25 75 GLU A N 1
ATOM 608 C CA . GLU A 1 75 ? -8.202 5.320 13.800 1.00 73.25 75 GLU A CA 1
ATOM 609 C C . GLU A 1 75 ? -9.471 6.162 13.659 1.00 73.25 75 GLU A C 1
ATOM 611 O O . GLU A 1 75 ? -9.984 6.722 14.629 1.00 73.25 75 GLU A O 1
ATOM 616 N N . GLN A 1 76 ? -10.034 6.190 12.452 1.00 72.06 76 GLN A N 1
ATOM 617 C CA . GLN A 1 76 ? -11.285 6.870 12.184 1.00 72.06 76 GLN A CA 1
ATOM 618 C C . GLN A 1 76 ? -12.504 6.126 12.699 1.00 72.06 76 GLN A C 1
ATOM 620 O O . GLN A 1 76 ? -13.540 6.753 12.730 1.00 72.06 76 GLN A O 1
ATOM 625 N N . SER A 1 77 ? -12.467 4.859 13.095 1.00 62.88 77 SER A N 1
ATOM 626 C CA . SER A 1 77 ? -13.655 4.124 13.564 1.00 62.88 77 SER A CA 1
ATOM 627 C C . SER A 1 77 ? -13.652 3.914 15.074 1.00 62.88 77 SER A C 1
ATOM 629 O O . SER A 1 77 ? -14.724 3.760 15.660 1.00 62.88 77 SER A O 1
ATOM 631 N N . ILE A 1 78 ? -12.499 4.041 15.741 1.00 66.06 78 ILE A N 1
ATOM 632 C CA . ILE A 1 78 ? -12.397 4.079 17.205 1.00 66.06 78 ILE A CA 1
ATOM 633 C C . ILE A 1 78 ? -13.123 5.328 17.714 1.00 66.06 78 ILE A C 1
ATOM 635 O O . ILE A 1 78 ? -12.611 6.445 17.695 1.00 66.06 78 ILE A O 1
ATOM 639 N N . ALA A 1 79 ? -14.381 5.150 18.109 1.00 60.53 79 ALA A N 1
ATOM 640 C CA . ALA A 1 79 ? -15.161 6.177 18.772 1.00 60.53 79 ALA A CA 1
ATOM 641 C C . ALA A 1 79 ? -14.734 6.248 20.244 1.00 60.53 79 ALA A C 1
ATOM 643 O O . ALA A 1 79 ? -14.782 5.244 20.959 1.00 60.53 79 ALA A O 1
ATOM 644 N N . THR A 1 80 ? -14.345 7.431 20.718 1.00 59.47 80 THR A N 1
ATOM 645 C CA . THR A 1 80 ? -14.118 7.672 22.147 1.00 59.47 80 THR A CA 1
ATOM 646 C C . THR A 1 80 ? -15.472 7.711 22.849 1.00 59.47 80 THR A C 1
ATOM 648 O O . THR A 1 80 ? -16.132 8.745 22.912 1.00 59.47 80 THR A O 1
ATOM 651 N N . THR A 1 81 ? -15.942 6.560 23.320 1.00 65.00 81 THR A N 1
ATOM 652 C CA . THR A 1 81 ? -17.229 6.445 24.016 1.00 65.00 81 THR A CA 1
ATOM 653 C C . THR A 1 81 ? -17.036 6.582 25.524 1.00 65.00 81 THR A C 1
ATOM 655 O O . THR A 1 81 ? -16.133 5.961 26.079 1.00 65.00 81 THR A O 1
ATOM 658 N N . SER A 1 82 ? -17.920 7.307 26.214 1.00 68.75 82 SER A N 1
ATOM 659 C CA . SER A 1 82 ? -17.905 7.429 27.684 1.00 68.75 82 SER A CA 1
ATOM 660 C C . SER A 1 82 ? -18.390 6.171 28.425 1.00 68.75 82 SER A C 1
ATOM 662 O O . SER A 1 82 ? -18.288 6.099 29.648 1.00 68.75 82 SER A O 1
ATOM 664 N N . THR A 1 83 ? -18.911 5.167 27.708 1.00 75.25 83 THR A N 1
ATOM 665 C CA . THR A 1 83 ? -19.378 3.905 28.299 1.00 75.25 83 THR A CA 1
ATOM 666 C C . THR A 1 83 ? -18.231 2.922 28.544 1.00 75.25 83 THR A C 1
ATOM 668 O O . THR A 1 83 ? -17.397 2.678 27.668 1.00 75.25 83 THR A O 1
ATOM 671 N N . GLN A 1 84 ? -18.208 2.308 29.731 1.00 76.56 84 GLN A N 1
ATOM 672 C CA . GLN A 1 84 ? -17.268 1.227 30.047 1.00 76.56 84 GLN A CA 1
ATOM 673 C C . GLN A 1 84 ? -17.745 -0.152 29.569 1.00 76.56 84 GLN A C 1
ATOM 675 O O . GLN A 1 84 ? -16.953 -1.095 29.561 1.00 76.56 84 GLN A O 1
ATOM 680 N N . ASN A 1 85 ? -19.006 -0.289 29.135 1.00 87.12 85 ASN A N 1
ATOM 681 C CA . ASN A 1 85 ? -19.531 -1.573 28.677 1.00 87.12 85 ASN A CA 1
ATOM 682 C C . ASN A 1 85 ? -18.901 -1.965 27.319 1.00 87.12 85 ASN A C 1
ATOM 684 O O . ASN A 1 85 ? -19.088 -1.247 26.330 1.00 87.12 85 ASN A O 1
ATOM 688 N N . PRO A 1 86 ? -18.194 -3.110 27.234 1.00 82.94 86 PRO A N 1
ATOM 689 C CA . PRO A 1 86 ? -17.472 -3.507 26.027 1.00 82.94 86 PRO A CA 1
ATOM 690 C C . PRO A 1 86 ? -18.396 -3.831 24.846 1.00 82.94 86 PRO A C 1
ATOM 692 O O . PRO A 1 86 ? -18.033 -3.553 23.706 1.00 82.94 86 PRO A O 1
ATOM 695 N N . VAL A 1 87 ? -19.598 -4.358 25.102 1.00 88.75 87 VAL A N 1
ATOM 696 C CA . VAL A 1 87 ? -20.580 -4.696 24.057 1.00 88.75 87 VAL A CA 1
ATOM 697 C C . VAL A 1 87 ? -21.117 -3.426 23.402 1.00 88.75 87 VAL A C 1
ATOM 699 O O . VAL A 1 87 ? -21.190 -3.330 22.180 1.00 88.75 87 VAL A O 1
ATOM 702 N N . VAL A 1 88 ? -21.434 -2.414 24.213 1.00 85.00 88 VAL A N 1
ATOM 703 C CA . VAL A 1 88 ? -21.939 -1.124 23.720 1.00 85.00 88 VAL A CA 1
ATOM 704 C C . VAL A 1 88 ? -20.849 -0.372 22.952 1.00 85.00 88 VAL A C 1
ATOM 706 O O . VAL A 1 88 ? -21.116 0.205 21.901 1.00 85.00 88 VAL A O 1
ATOM 709 N N . ARG A 1 89 ? -19.597 -0.423 23.423 1.00 83.69 89 ARG A N 1
ATOM 710 C CA . ARG A 1 89 ? -18.455 0.165 22.709 1.00 83.69 89 ARG A CA 1
ATOM 711 C C . ARG A 1 89 ? -18.220 -0.506 21.351 1.00 83.69 89 ARG A C 1
ATOM 713 O O . ARG A 1 89 ? -17.985 0.196 20.372 1.00 83.69 89 ARG A O 1
ATOM 720 N N . LEU A 1 90 ? -18.339 -1.835 21.274 1.00 86.06 90 LEU A N 1
ATOM 721 C CA . LEU A 1 90 ? -18.240 -2.571 20.010 1.00 86.06 90 LEU A CA 1
ATOM 722 C C . LEU A 1 90 ? -19.353 -2.170 19.032 1.00 86.06 90 LEU A C 1
ATOM 724 O O . LEU A 1 90 ? -19.072 -1.924 17.862 1.00 86.06 90 LEU A O 1
ATOM 728 N N . LEU A 1 91 ? -20.595 -2.047 19.513 1.00 89.62 91 LEU A N 1
ATOM 729 C CA . LEU A 1 91 ? -21.724 -1.599 18.695 1.00 89.62 91 LEU A CA 1
ATOM 730 C C . LEU A 1 91 ? -21.446 -0.234 18.047 1.00 89.62 91 LEU A C 1
ATOM 732 O O . LEU A 1 91 ? -21.656 -0.076 16.847 1.00 89.62 91 LEU A O 1
ATOM 736 N N . TYR A 1 92 ? -20.925 0.733 18.807 1.00 84.44 92 TYR A N 1
ATOM 737 C CA . TYR A 1 92 ? -20.591 2.054 18.266 1.00 84.44 92 TYR A CA 1
ATOM 738 C C . TYR A 1 92 ? -19.481 2.017 17.210 1.00 84.44 92 TYR A C 1
ATOM 740 O O . TYR A 1 92 ? -19.576 2.740 16.219 1.00 84.44 92 TYR A O 1
ATOM 748 N N . VAL A 1 93 ? -18.463 1.166 17.379 1.00 82.56 93 VAL A N 1
ATOM 749 C CA . VAL A 1 93 ? -17.415 0.969 16.362 1.00 82.56 93 VAL A CA 1
ATOM 750 C C . VAL A 1 93 ? -18.017 0.419 15.067 1.00 82.56 93 VAL A C 1
ATOM 752 O O . VAL A 1 93 ? -17.724 0.942 13.996 1.00 82.56 93 VAL A O 1
ATOM 755 N N . VAL A 1 94 ? -18.909 -0.575 15.153 1.00 85.25 94 VAL A N 1
ATOM 756 C CA . VAL A 1 94 ? -19.588 -1.151 13.978 1.00 85.25 94 VAL A CA 1
ATOM 757 C C . VAL A 1 94 ? -20.459 -0.113 13.273 1.00 85.25 94 VAL A C 1
ATOM 759 O O . VAL A 1 94 ? -20.371 0.036 12.058 1.00 85.25 94 VAL A O 1
ATOM 762 N N . VAL A 1 95 ? -21.266 0.647 14.017 1.00 87.25 95 VAL A N 1
ATOM 763 C CA . VAL A 1 95 ? -22.104 1.713 13.442 1.00 87.25 95 VAL A CA 1
ATOM 764 C C . VAL A 1 95 ? -21.245 2.767 12.740 1.00 87.25 95 VAL A C 1
ATOM 766 O O . VAL A 1 95 ? -21.559 3.173 11.623 1.00 87.25 95 VAL A O 1
ATOM 769 N N . ARG A 1 96 ? -20.133 3.187 13.356 1.00 81.94 96 ARG A N 1
ATOM 770 C CA . ARG A 1 96 ? -19.220 4.174 12.767 1.00 81.94 96 ARG A CA 1
ATOM 771 C C . ARG A 1 96 ? -18.529 3.650 11.509 1.00 81.94 96 ARG A C 1
ATOM 773 O O . ARG A 1 96 ? -18.417 4.397 10.543 1.00 81.94 96 ARG A O 1
ATOM 780 N N . LEU A 1 97 ? -18.140 2.375 11.498 1.00 81.88 97 LEU A N 1
ATOM 781 C CA . LEU A 1 97 ? -17.585 1.707 10.321 1.00 81.88 97 LEU A CA 1
ATOM 782 C C . LEU A 1 97 ? -18.588 1.716 9.157 1.00 81.88 97 LEU A C 1
ATOM 784 O O . LEU A 1 97 ? -18.216 2.047 8.036 1.00 81.88 97 LEU A O 1
ATOM 788 N N . LEU A 1 98 ? -19.858 1.393 9.420 1.00 85.19 98 LEU A N 1
ATOM 789 C CA . LEU A 1 98 ? -20.905 1.375 8.394 1.00 85.19 98 LEU A CA 1
ATOM 790 C C . LEU A 1 98 ? -21.171 2.770 7.814 1.00 85.19 98 LEU A C 1
ATOM 792 O O . LEU A 1 98 ? -21.302 2.905 6.604 1.00 85.19 98 LEU A O 1
ATOM 796 N N . LEU A 1 99 ? -21.194 3.808 8.655 1.00 82.31 99 LEU A N 1
ATOM 797 C CA . LEU A 1 99 ? -21.392 5.190 8.205 1.00 82.31 99 LEU A CA 1
ATOM 798 C C . LEU A 1 99 ? -20.202 5.754 7.411 1.00 82.31 99 LEU A C 1
ATOM 800 O O . LEU A 1 99 ? -20.392 6.656 6.607 1.00 82.31 99 LEU A O 1
ATOM 804 N N . GLN A 1 100 ? -18.986 5.247 7.629 1.00 73.25 100 GLN A N 1
ATOM 805 C CA . GLN A 1 100 ? -17.781 5.664 6.894 1.00 73.25 100 GLN A CA 1
ATOM 806 C C . GLN A 1 100 ? -17.603 4.975 5.542 1.00 73.25 100 GLN A C 1
ATOM 808 O O . GLN A 1 100 ? -16.772 5.409 4.751 1.00 73.25 100 GLN A O 1
ATOM 813 N N . ASN A 1 101 ? -18.341 3.891 5.301 1.00 64.31 101 ASN A N 1
ATOM 814 C CA . ASN A 1 101 ? -18.268 3.098 4.074 1.00 64.31 101 ASN A CA 1
ATOM 815 C C . ASN A 1 101 ? -19.489 3.316 3.150 1.00 64.31 101 ASN A C 1
ATOM 817 O 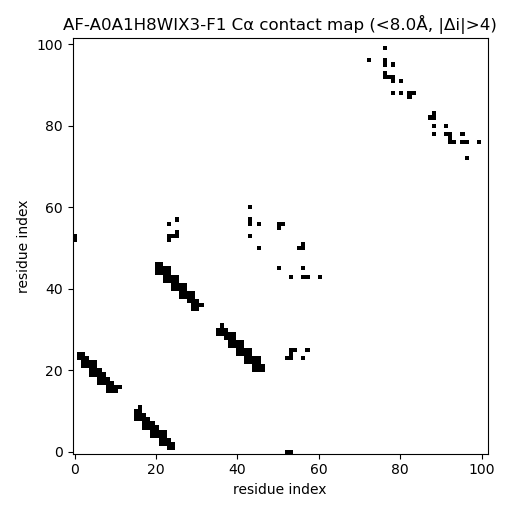O . ASN A 1 101 ? -19.726 2.482 2.275 1.00 64.31 101 ASN A O 1
ATOM 821 N N . VAL A 1 102 ? -20.259 4.398 3.348 1.00 55.84 102 VAL A N 1
ATOM 822 C CA . VAL A 1 102 ? -21.355 4.856 2.464 1.00 55.84 102 VAL A CA 1
ATOM 823 C C . VAL A 1 102 ? -20.885 5.961 1.529 1.00 55.84 102 VAL A C 1
ATOM 825 O O . VAL A 1 102 ? -20.114 6.830 1.993 1.00 55.84 102 VAL A O 1
#

pLDDT: mean 74.33, std 8.97, range [46.47, 89.62]